Protein AF-A0A2M7D9Z8-F1 (afdb_monomer_lite)

InterPro domains:
  IPR019079 Capsule synthesis protein, CapA [PF09587] (49-141)
  IPR029052 Metallo-dependent phosphatase-like [SSF56300] (48-141)
  IPR052169 Cell Wall Biosynthesis Accessory Protein [PTHR33393] (7-141)

Radius of gyration: 28.58 Å; chains: 1; bounding box: 60×82×50 Å

Secondary structure (DSSP, 8-state):
-HHHHHHHHHHHHHHHHHHHH------------------------PPPPEEEEEEE--STHHHHHHHHTSTT-TTGGGTTTHHHHTTSSEEEEEESSEE-S-----S-TT--EE-TTHHHHHHHHT--EEE--STTTTTT-

Organism: NCBI:txid1974699

Sequence (141 aa):
MKWALISIILGIILFFGISFFIEPAGIEIIPFQQKETSTLLVGEEQPIKIILVGDIMLDRGVEYMVEKEGKGDFRFPFIKIADYLKGADIVFGNLEGVISDKGIKVGSIYSFRANPKAIEGLIFAGFNVLSLANNHAFDYG

pLDDT: mean 87.89, std 14.52, range [55.91, 98.81]

Foldseek 3Di:
DVVVVVVVVVVVCVVVVVVVPPDPPPPPPPPPPPPPDPPPPPPPPDDAFEAEDEEDACDDPNCVCCVPVVVVQLLVVQPVPLVVQQVGPAYEYEYQAAADPAAAFPDDVPAGYHHVNNVVNCVSSPHDYYHCPHPNSVRRD

Structure (mmCIF, N/CA/C/O backbone):
data_AF-A0A2M7D9Z8-F1
#
_entry.id   AF-A0A2M7D9Z8-F1
#
loop_
_atom_site.group_PDB
_atom_site.id
_atom_site.type_symbol
_atom_site.label_atom_id
_atom_site.label_alt_id
_atom_site.label_comp_id
_atom_site.label_asym_id
_atom_site.label_entity_id
_atom_site.label_seq_id
_atom_site.pdbx_PDB_ins_code
_atom_site.Cartn_x
_atom_site.Cartn_y
_atom_site.Cartn_z
_atom_site.occupancy
_atom_site.B_iso_or_equiv
_atom_site.auth_seq_id
_atom_site.auth_comp_id
_atom_site.auth_asym_id
_atom_site.auth_atom_id
_atom_site.pdbx_PDB_model_num
ATOM 1 N N . MET A 1 1 ? 26.054 63.575 5.729 1.00 61.72 1 MET A N 1
ATOM 2 C CA . MET A 1 1 ? 25.981 62.823 7.007 1.00 61.72 1 MET A CA 1
ATOM 3 C C . MET A 1 1 ? 24.787 63.189 7.890 1.00 61.72 1 MET A C 1
ATOM 5 O O . MET A 1 1 ? 24.106 62.272 8.317 1.00 61.72 1 MET A O 1
ATOM 9 N N . LYS A 1 2 ? 24.477 64.473 8.146 1.00 66.06 2 LYS A N 1
ATOM 10 C CA . LYS A 1 2 ? 23.388 64.866 9.074 1.00 66.06 2 LYS A CA 1
ATOM 11 C C . LYS A 1 2 ? 21.982 64.388 8.660 1.00 66.06 2 LYS A C 1
ATOM 13 O O . LYS A 1 2 ? 21.228 63.938 9.508 1.00 66.06 2 LYS A O 1
ATOM 18 N N . TRP A 1 3 ? 21.664 64.399 7.365 1.00 73.75 3 TRP A N 1
ATOM 19 C CA . TRP A 1 3 ? 20.356 63.961 6.855 1.00 73.75 3 TRP A CA 1
ATOM 20 C C . TRP A 1 3 ? 20.118 62.450 6.973 1.00 73.75 3 TRP A C 1
ATOM 22 O O . TRP A 1 3 ? 19.024 62.039 7.325 1.00 73.75 3 TRP A O 1
ATOM 32 N N . ALA A 1 4 ? 21.156 61.629 6.782 1.00 79.62 4 ALA A N 1
ATOM 33 C CA . ALA A 1 4 ? 21.052 60.174 6.915 1.00 79.62 4 ALA A CA 1
ATOM 34 C C . ALA A 1 4 ? 20.739 59.746 8.359 1.00 79.62 4 ALA A C 1
ATOM 36 O O . ALA A 1 4 ? 19.930 58.851 8.578 1.00 79.62 4 ALA A O 1
ATOM 37 N N . LEU A 1 5 ? 21.329 60.430 9.346 1.00 80.62 5 LEU A N 1
ATOM 38 C CA . LEU A 1 5 ? 21.062 60.163 10.759 1.00 80.62 5 LEU A CA 1
ATOM 39 C C . LEU A 1 5 ? 19.617 60.527 11.141 1.00 80.62 5 LEU A C 1
ATOM 41 O O . LEU A 1 5 ? 18.964 59.776 11.857 1.00 80.62 5 LEU A O 1
ATOM 45 N N . ILE A 1 6 ? 19.096 61.638 10.608 1.00 84.00 6 ILE A N 1
ATOM 46 C CA . ILE A 1 6 ? 17.705 62.064 10.826 1.00 84.00 6 ILE A CA 1
ATOM 47 C C . ILE A 1 6 ? 16.724 61.058 10.207 1.00 84.00 6 ILE A C 1
ATOM 49 O O . ILE A 1 6 ? 15.749 60.687 10.856 1.00 84.00 6 ILE A O 1
ATOM 53 N N . SER A 1 7 ? 16.996 60.564 8.995 1.00 79.75 7 SER A N 1
ATOM 54 C CA . SER A 1 7 ? 16.147 59.564 8.334 1.00 79.75 7 SER A CA 1
ATOM 55 C C . SER A 1 7 ? 16.110 58.227 9.080 1.00 79.75 7 SER A C 1
ATOM 57 O O . SER A 1 7 ? 15.048 57.619 9.179 1.00 79.75 7 SER A O 1
ATOM 59 N N . ILE A 1 8 ? 17.238 57.788 9.649 1.00 84.75 8 ILE A N 1
ATOM 60 C CA . ILE A 1 8 ? 17.303 56.557 10.453 1.00 84.75 8 ILE A CA 1
ATOM 61 C C . ILE A 1 8 ? 16.504 56.717 11.750 1.00 84.75 8 ILE A C 1
ATOM 63 O O . ILE A 1 8 ? 15.715 55.840 12.094 1.00 84.75 8 ILE A O 1
ATOM 67 N N . ILE A 1 9 ? 16.655 57.848 12.443 1.00 85.50 9 ILE A N 1
ATOM 68 C CA . ILE A 1 9 ? 15.915 58.119 13.684 1.00 85.50 9 ILE A CA 1
ATOM 69 C C . ILE A 1 9 ? 14.406 58.196 13.408 1.00 85.50 9 ILE A C 1
ATOM 71 O O . ILE A 1 9 ? 13.627 57.586 14.138 1.00 85.50 9 ILE A O 1
ATOM 75 N N . LEU A 1 10 ? 13.987 58.863 12.327 1.00 85.38 10 LEU A N 1
ATOM 76 C CA . LEU A 1 10 ? 12.581 58.899 11.906 1.00 85.38 10 LEU A CA 1
ATOM 77 C C . LEU A 1 10 ? 12.038 57.505 11.576 1.00 85.38 10 LEU A C 1
ATOM 79 O O . LEU A 1 10 ? 10.927 57.185 11.987 1.00 85.38 10 LEU A O 1
ATOM 83 N N . GLY A 1 11 ? 12.819 56.663 10.894 1.00 82.56 11 GLY A N 1
ATOM 84 C CA . GLY A 1 11 ? 12.430 55.286 10.579 1.00 82.56 11 GLY A CA 1
ATOM 85 C C . GLY A 1 11 ? 12.257 54.412 11.824 1.00 82.56 11 GLY A C 1
ATOM 86 O O . GLY A 1 11 ? 11.286 53.666 11.916 1.00 82.56 11 GLY A O 1
ATOM 87 N N . ILE A 1 12 ? 13.149 54.548 12.811 1.00 83.44 12 ILE A N 1
ATOM 88 C CA . ILE A 1 12 ? 13.060 53.828 14.091 1.00 83.44 12 ILE A CA 1
ATOM 89 C C . ILE A 1 12 ? 11.824 54.284 14.875 1.00 83.44 12 ILE A C 1
ATOM 91 O O . ILE A 1 12 ? 11.072 53.446 15.368 1.00 83.44 12 ILE A O 1
ATOM 95 N N . ILE A 1 13 ? 11.568 55.595 14.947 1.00 84.00 13 ILE A N 1
ATOM 96 C CA . ILE A 1 13 ? 10.376 56.135 15.619 1.00 84.00 13 ILE A CA 1
ATOM 97 C C . ILE A 1 13 ? 9.096 55.651 14.928 1.00 84.00 13 ILE A C 1
ATOM 99 O O . ILE A 1 13 ? 8.153 55.270 15.616 1.00 84.00 13 ILE A O 1
ATOM 103 N N . LEU A 1 14 ? 9.065 55.602 13.591 1.00 80.44 14 LEU A N 1
ATOM 104 C CA . LEU A 1 14 ? 7.916 55.063 12.859 1.00 80.44 14 LEU A CA 1
ATOM 105 C C . LEU A 1 14 ? 7.712 53.569 13.150 1.00 80.44 14 LEU A C 1
ATOM 107 O O . LEU A 1 14 ? 6.591 53.145 13.408 1.00 80.44 14 LEU A O 1
ATOM 111 N N . PHE A 1 15 ? 8.788 52.779 13.145 1.00 76.44 15 PHE A N 1
ATOM 112 C CA . PHE A 1 15 ? 8.729 51.332 13.365 1.00 76.44 15 PHE A CA 1
ATOM 113 C C . PHE A 1 15 ? 8.242 50.973 14.778 1.00 76.44 15 PHE A C 1
ATOM 115 O O . PHE A 1 15 ? 7.332 50.155 14.935 1.00 76.44 15 PHE A O 1
ATOM 122 N N . PHE A 1 16 ? 8.791 51.621 15.811 1.00 74.06 16 PHE A N 1
ATOM 123 C CA . PHE A 1 16 ? 8.356 51.401 17.194 1.00 74.06 16 PHE A CA 1
ATOM 124 C C . PHE A 1 16 ? 7.004 52.053 17.500 1.00 74.06 16 PHE A C 1
ATOM 126 O O . PHE A 1 16 ? 6.226 51.488 18.262 1.00 74.06 16 PHE A O 1
ATOM 133 N N . GLY A 1 17 ? 6.691 53.189 16.869 1.00 74.56 17 GLY A N 1
ATOM 134 C CA . GLY A 1 17 ? 5.383 53.830 16.970 1.00 74.56 17 GLY A CA 1
ATOM 135 C C . GLY A 1 17 ? 4.270 52.931 16.436 1.00 74.56 17 GLY A C 1
ATOM 136 O O . GLY A 1 17 ? 3.297 52.694 17.139 1.00 74.56 17 GLY A O 1
ATOM 137 N N . ILE A 1 18 ? 4.438 52.350 15.243 1.00 65.31 18 ILE A N 1
ATOM 138 C CA . ILE A 1 18 ? 3.448 51.437 14.644 1.00 65.31 18 ILE A CA 1
ATOM 139 C C . ILE A 1 18 ? 3.296 50.158 15.480 1.00 65.31 18 ILE A C 1
ATOM 141 O O . ILE A 1 18 ? 2.179 49.695 15.692 1.00 65.31 18 ILE A O 1
ATOM 145 N N . SER A 1 19 ? 4.396 49.630 16.024 1.00 62.84 19 SER A N 1
ATOM 146 C CA . SER A 1 19 ? 4.376 48.420 16.860 1.00 62.84 19 SER A CA 1
ATOM 147 C C . SER A 1 19 ? 3.626 48.599 18.188 1.00 62.84 19 SER A C 1
ATOM 149 O O . SER A 1 19 ? 3.223 47.607 18.784 1.00 62.84 19 SER A O 1
ATOM 151 N N . PHE A 1 20 ? 3.417 49.839 18.651 1.00 64.38 20 PHE A N 1
ATOM 152 C CA . PHE A 1 20 ? 2.683 50.134 19.888 1.00 64.38 20 PHE A CA 1
ATOM 153 C C . PHE A 1 20 ? 1.162 50.271 19.678 1.00 64.38 20 PHE A C 1
ATOM 155 O O . PHE A 1 20 ? 0.408 50.172 20.639 1.00 64.38 20 PHE A O 1
ATOM 162 N N . PHE A 1 21 ? 0.704 50.480 18.435 1.00 62.56 21 PHE A N 1
ATOM 163 C CA . PHE A 1 21 ? -0.723 50.610 18.089 1.00 62.56 21 PHE A CA 1
ATOM 164 C C . PHE A 1 21 ? -1.335 49.338 17.488 1.00 62.56 21 PHE A C 1
ATOM 166 O O . PHE A 1 21 ? -2.541 49.296 17.246 1.00 62.56 21 PHE A O 1
ATOM 173 N N . ILE A 1 22 ? -0.533 48.297 17.254 1.00 64.31 22 ILE A N 1
ATOM 174 C CA . ILE A 1 22 ? -1.052 46.966 16.938 1.00 64.31 22 ILE A CA 1
ATOM 175 C C . ILE A 1 22 ? -1.358 46.289 18.273 1.00 64.31 22 ILE A C 1
ATOM 177 O O . ILE A 1 22 ? -0.513 45.606 18.850 1.00 64.31 22 IL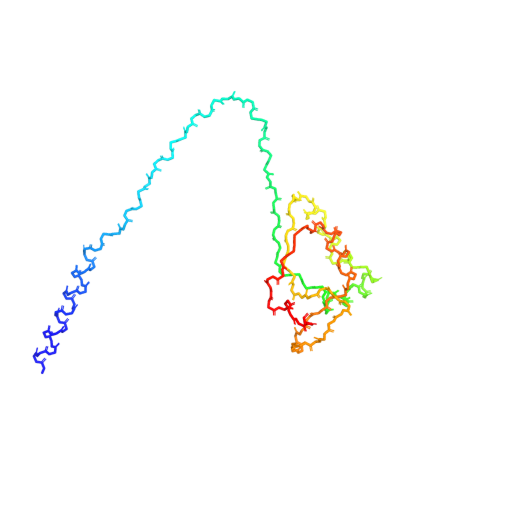E A O 1
ATOM 181 N N . GLU A 1 23 ? -2.568 46.499 18.785 1.00 65.38 23 GLU A N 1
ATOM 182 C CA . GLU A 1 23 ? -3.099 45.594 19.798 1.00 65.38 23 GLU A CA 1
ATOM 183 C C . GLU A 1 23 ? -3.161 44.187 19.178 1.00 65.38 23 GLU A C 1
ATOM 185 O O . GLU A 1 23 ? -3.675 44.037 18.061 1.00 65.38 23 GLU A O 1
ATOM 190 N N . PRO A 1 24 ? -2.620 43.142 19.832 1.00 66.12 24 PRO A N 1
ATOM 191 C CA . PRO A 1 24 ? -2.876 41.785 19.379 1.00 66.12 24 PRO A CA 1
ATOM 192 C C . PRO A 1 24 ? -4.391 41.604 19.407 1.00 66.12 24 PRO A C 1
ATOM 194 O O . PRO A 1 24 ? -5.008 41.877 20.435 1.00 66.12 24 PRO A O 1
ATOM 197 N N . ALA A 1 25 ? -4.991 41.195 18.286 1.00 65.44 25 ALA A N 1
ATOM 198 C CA . ALA A 1 25 ? -6.414 40.895 18.238 1.00 65.44 25 ALA A CA 1
ATOM 199 C C . ALA A 1 25 ? -6.720 39.931 19.390 1.00 65.44 25 ALA A C 1
ATOM 201 O O . ALA A 1 25 ? -6.262 38.785 19.387 1.00 65.44 25 ALA A O 1
ATOM 202 N N . GLY A 1 26 ? -7.393 40.440 20.423 1.00 60.09 26 GLY A N 1
ATOM 203 C CA . GLY A 1 26 ? -7.746 39.652 21.586 1.00 60.09 26 GLY A CA 1
ATOM 204 C C . GLY A 1 26 ? -8.563 38.472 21.096 1.00 60.09 26 GLY A C 1
ATOM 205 O O . GLY A 1 26 ? -9.570 38.655 20.415 1.00 60.09 26 GLY A O 1
ATOM 206 N N . ILE A 1 27 ? -8.110 37.257 21.388 1.00 61.16 27 ILE A N 1
ATOM 207 C CA . ILE A 1 27 ? -8.949 36.081 21.202 1.00 61.16 27 ILE A CA 1
ATOM 208 C C . ILE A 1 27 ? -10.074 36.242 22.216 1.00 61.16 27 ILE A C 1
ATOM 210 O O . ILE A 1 27 ? -9.880 36.040 23.415 1.00 61.16 27 ILE A O 1
ATOM 214 N N . GLU A 1 28 ? -11.236 36.670 21.739 1.00 62.97 28 GLU A N 1
ATOM 215 C CA . GLU A 1 28 ? -12.446 36.686 22.538 1.00 62.97 28 GLU A CA 1
ATOM 216 C C . GLU A 1 28 ? -12.817 35.219 22.783 1.00 62.97 28 GLU A C 1
ATOM 218 O O . GLU A 1 28 ? -13.333 34.522 21.907 1.00 62.97 28 GLU A O 1
ATOM 223 N N . ILE A 1 29 ? -12.450 34.698 23.957 1.00 57.88 29 ILE A N 1
ATOM 224 C CA . ILE A 1 29 ? -12.881 33.373 24.394 1.00 57.88 29 ILE A CA 1
ATOM 225 C C . ILE A 1 29 ? -14.379 33.506 24.669 1.00 57.88 29 ILE A C 1
ATOM 227 O O . ILE A 1 29 ? -14.781 33.878 25.769 1.00 57.88 29 ILE A O 1
ATOM 231 N N . ILE A 1 30 ? -15.210 33.246 23.660 1.00 65.19 30 ILE A N 1
ATOM 232 C CA . ILE A 1 30 ? -16.650 33.102 23.861 1.00 65.19 30 ILE A CA 1
ATOM 233 C C . ILE A 1 30 ? -16.817 31.887 24.782 1.00 65.19 30 ILE A C 1
ATOM 235 O O . ILE A 1 30 ? -16.446 30.779 24.379 1.00 65.19 30 ILE A O 1
ATOM 239 N N . PRO A 1 31 ? -17.318 32.048 26.021 1.00 57.16 31 PRO A N 1
ATOM 240 C CA . PRO A 1 31 ? -17.560 30.903 26.877 1.00 57.16 31 PRO A CA 1
ATOM 241 C C . PRO A 1 31 ? -18.575 30.006 26.171 1.00 57.16 31 PRO A C 1
ATOM 243 O O . PRO A 1 31 ? -19.672 30.445 25.823 1.00 57.16 31 PRO A O 1
ATOM 246 N N . PHE A 1 32 ? -18.186 28.755 25.916 1.00 63.06 32 PHE A N 1
ATOM 247 C CA . PHE A 1 32 ? -19.078 27.748 25.360 1.00 63.06 32 PHE A CA 1
ATOM 248 C C . PHE A 1 32 ? -20.242 27.569 26.332 1.00 63.06 32 PHE A C 1
ATOM 250 O O . PHE A 1 32 ? -20.117 26.937 27.381 1.00 63.06 32 PHE A O 1
ATOM 257 N N . GLN A 1 33 ? -21.374 28.185 26.009 1.00 56.72 33 GLN A N 1
ATOM 258 C CA . GLN A 1 33 ? -22.588 28.033 26.781 1.00 56.72 33 GLN A CA 1
ATOM 259 C C . GLN A 1 33 ? -23.159 26.666 26.413 1.00 56.72 33 GLN A C 1
ATOM 261 O O . GLN A 1 33 ? -23.854 26.515 25.407 1.00 56.72 33 GLN A O 1
ATOM 266 N N . GLN A 1 34 ? -22.794 25.652 27.199 1.00 56.34 34 GLN A N 1
ATOM 267 C CA . GLN A 1 34 ? -23.336 24.310 27.064 1.00 56.34 34 GLN A CA 1
ATOM 268 C C . GLN A 1 34 ? -24.842 24.404 27.293 1.00 56.34 34 GLN A C 1
ATOM 270 O O . GLN A 1 34 ? -25.321 24.531 28.418 1.00 56.34 34 GLN A O 1
ATOM 275 N N . LYS A 1 35 ? -25.596 24.412 26.196 1.00 61.16 35 LYS A N 1
ATOM 276 C CA . LYS A 1 35 ? -27.041 24.253 26.231 1.00 61.16 35 LYS A CA 1
ATOM 277 C C . LYS A 1 35 ? -27.279 22.902 26.896 1.00 61.16 35 LYS A C 1
ATOM 279 O O . LYS A 1 35 ? -26.839 21.890 26.360 1.00 61.16 35 LYS A O 1
ATOM 284 N N . GLU A 1 36 ? -27.888 22.892 28.080 1.00 60.06 36 GLU A N 1
ATOM 285 C CA . GLU A 1 36 ? -28.298 21.649 28.726 1.00 60.06 36 GLU A CA 1
ATOM 286 C C . GLU A 1 36 ? -29.301 20.959 27.803 1.00 60.06 36 GLU A C 1
ATOM 288 O O . GLU A 1 36 ? -30.480 21.310 27.729 1.00 60.06 36 GLU A O 1
ATOM 293 N N . THR A 1 37 ? -28.794 20.022 27.008 1.00 55.91 37 THR A N 1
ATOM 294 C CA . THR A 1 37 ? -29.611 19.150 26.185 1.00 55.91 37 THR A CA 1
ATOM 295 C C . THR A 1 37 ? -30.360 18.251 27.150 1.00 55.91 37 THR A C 1
ATOM 297 O O . THR A 1 37 ? -29.770 17.394 27.805 1.00 55.91 37 THR A O 1
ATOM 300 N N . SER A 1 38 ? -31.664 18.494 27.270 1.00 57.56 38 SER A N 1
ATOM 301 C CA . SER A 1 38 ? -32.596 17.640 27.993 1.00 57.56 38 SER A CA 1
ATOM 302 C C . SER A 1 38 ? -32.327 16.176 27.655 1.00 57.56 38 SER A C 1
ATOM 304 O O . SER A 1 38 ? -32.278 15.818 26.476 1.00 57.56 38 SER A O 1
ATOM 306 N N . THR A 1 39 ? -32.170 15.361 28.693 1.00 56.59 39 THR A N 1
ATOM 307 C CA . THR A 1 39 ? -31.921 13.916 28.692 1.00 56.59 39 THR A CA 1
ATOM 308 C C . THR A 1 39 ? -33.060 13.151 28.009 1.00 56.59 39 THR A C 1
ATOM 310 O O . THR A 1 39 ? -33.885 12.497 28.639 1.00 56.59 39 THR A O 1
ATOM 313 N N . LEU A 1 40 ? -33.126 13.234 26.685 1.00 59.66 40 LEU A N 1
ATOM 314 C CA . LEU A 1 40 ? -33.871 12.306 25.848 1.00 59.66 40 LEU A CA 1
ATOM 315 C C . LEU A 1 40 ? -32.891 11.215 25.458 1.00 59.66 40 LEU A C 1
ATOM 317 O O . LEU A 1 40 ? -32.050 11.479 24.614 1.00 59.66 40 LEU A O 1
ATOM 321 N N . LEU A 1 41 ? -32.976 10.060 26.129 1.00 61.56 41 LEU A N 1
ATOM 322 C CA . LEU A 1 41 ? -32.327 8.774 25.823 1.00 61.56 41 LEU A CA 1
ATOM 323 C C . LEU A 1 41 ? -31.398 8.807 24.595 1.00 61.56 41 LEU A C 1
ATOM 325 O O . LEU A 1 41 ? -31.726 8.271 23.536 1.00 61.56 41 LEU A O 1
ATOM 329 N N . VAL A 1 42 ? -30.243 9.457 24.736 1.00 61.00 42 VAL A N 1
ATOM 330 C CA . VAL A 1 42 ? -29.185 9.404 23.735 1.00 61.00 42 VAL A CA 1
ATOM 331 C C . VAL A 1 42 ? -28.581 8.027 23.950 1.00 61.00 42 VAL A C 1
ATOM 333 O O . VAL A 1 42 ? -27.943 7.791 24.975 1.00 61.00 42 VAL A O 1
ATOM 336 N N . GLY A 1 43 ? -28.897 7.075 23.065 1.00 65.31 43 GLY A N 1
ATOM 337 C CA . GLY A 1 43 ? -28.180 5.800 23.041 1.00 65.31 43 GLY A CA 1
ATOM 338 C C . GLY A 1 43 ? -26.685 6.102 23.028 1.00 65.31 43 GLY A C 1
ATOM 339 O O . GLY A 1 43 ? -26.302 7.087 22.403 1.00 65.31 43 GLY A O 1
ATOM 340 N N . GLU A 1 44 ? -25.877 5.334 23.766 1.00 74.38 44 GLU A N 1
ATOM 341 C CA . GLU A 1 44 ? -24.445 5.622 23.904 1.00 74.38 44 GLU A CA 1
ATOM 342 C C . GLU A 1 44 ? -23.842 5.989 22.545 1.00 74.38 44 GLU A C 1
ATOM 344 O O . GLU A 1 44 ? -23.870 5.169 21.623 1.00 74.38 44 GLU A O 1
ATOM 349 N N . GLU A 1 45 ? -23.348 7.226 22.411 1.00 79.25 45 GLU A N 1
ATOM 350 C CA . GLU A 1 45 ? -22.663 7.658 21.199 1.00 79.25 45 GLU A CA 1
ATOM 351 C C . GLU A 1 45 ? -21.429 6.770 21.031 1.00 79.25 45 GLU A C 1
ATOM 353 O O . GLU A 1 45 ? -20.434 6.910 21.743 1.00 79.25 45 GLU A O 1
ATOM 358 N N . GLN A 1 46 ? -21.518 5.801 20.119 1.00 85.19 46 GLN A N 1
ATOM 359 C CA . GLN A 1 46 ? -20.397 4.928 19.809 1.00 85.19 46 GLN A CA 1
ATOM 360 C C . GLN A 1 46 ? -19.370 5.749 19.021 1.00 85.19 46 GLN A C 1
ATOM 362 O O . GLN A 1 46 ? -19.713 6.295 17.967 1.00 85.19 46 GLN A O 1
ATOM 367 N N . PRO A 1 47 ? -18.121 5.873 19.504 1.00 91.31 47 PRO A N 1
ATOM 368 C CA . PRO A 1 47 ? -17.107 6.637 18.798 1.00 91.31 47 PRO A CA 1
ATOM 369 C C . PRO A 1 47 ? -16.775 5.958 17.466 1.00 91.31 47 PRO A C 1
ATOM 371 O O . PRO A 1 47 ? -16.525 4.753 17.429 1.00 91.31 47 PRO A O 1
ATOM 374 N N . ILE A 1 48 ? -16.713 6.742 16.388 1.00 96.12 48 ILE A N 1
ATOM 375 C CA . ILE A 1 48 ? -16.241 6.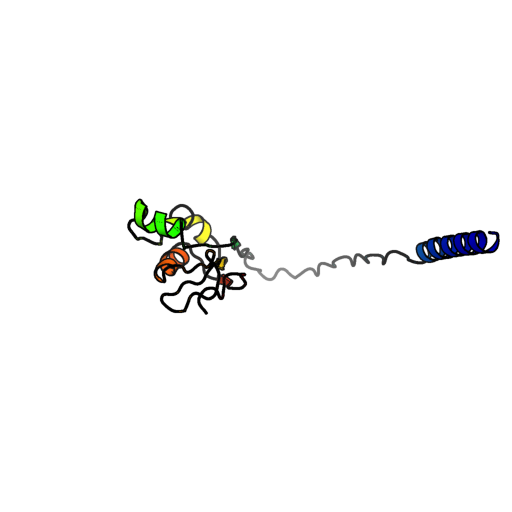262 15.085 1.00 96.12 48 ILE A CA 1
ATOM 376 C C . ILE A 1 48 ? -14.719 6.134 15.122 1.00 96.12 48 ILE A C 1
ATOM 378 O O . ILE A 1 48 ? -14.009 7.084 15.469 1.00 96.12 48 ILE A O 1
ATOM 382 N N . LYS A 1 49 ? -14.205 4.965 14.742 1.00 97.81 49 LYS A N 1
ATOM 383 C CA . LYS A 1 49 ? -12.771 4.682 14.669 1.00 97.81 49 LYS A CA 1
ATOM 384 C C . LYS A 1 49 ? -12.283 4.828 13.239 1.00 97.81 49 LYS A C 1
ATOM 386 O O . LYS A 1 49 ? -12.747 4.142 12.332 1.00 97.81 49 LYS A O 1
ATOM 391 N N . ILE A 1 50 ? -11.293 5.693 13.062 1.00 98.38 50 ILE A N 1
ATOM 392 C CA . ILE A 1 50 ? -10.646 5.934 11.776 1.00 98.38 50 ILE A CA 1
ATOM 393 C C . ILE A 1 50 ? -9.168 5.592 11.914 1.00 98.38 50 ILE A C 1
ATOM 395 O O . ILE A 1 50 ? -8.491 6.099 12.811 1.00 98.38 50 ILE A O 1
ATOM 399 N N . ILE A 1 51 ? -8.666 4.756 11.009 1.00 98.69 51 ILE A N 1
ATOM 400 C CA . ILE A 1 51 ? -7.237 4.515 10.822 1.00 98.69 51 ILE A CA 1
ATOM 401 C C . ILE A 1 51 ? -6.815 5.178 9.515 1.00 98.69 51 ILE A C 1
ATOM 403 O O . ILE A 1 51 ? -7.374 4.908 8.453 1.00 98.69 51 ILE A O 1
ATOM 407 N N . LEU A 1 52 ? -5.804 6.037 9.610 1.00 98.44 52 LEU A N 1
ATOM 408 C CA . LEU A 1 52 ? -5.150 6.675 8.475 1.00 98.44 52 LEU A CA 1
ATOM 409 C C . LEU A 1 52 ? -3.744 6.092 8.358 1.00 98.44 52 LEU A C 1
ATOM 411 O O . LEU A 1 52 ? -2.952 6.204 9.297 1.00 98.44 52 LEU A O 1
ATOM 415 N N . VAL A 1 53 ? -3.430 5.478 7.223 1.00 98.12 53 VAL A N 1
ATOM 416 C CA . VAL A 1 53 ? -2.060 5.065 6.902 1.00 98.12 53 VAL A CA 1
ATOM 417 C C . VAL A 1 53 ? -1.476 5.984 5.835 1.00 98.12 53 VAL A C 1
ATOM 419 O O . VAL A 1 53 ? -2.207 6.645 5.096 1.00 98.12 53 VAL A O 1
ATOM 422 N N . GLY A 1 54 ? -0.148 6.030 5.778 1.00 97.44 54 GLY A N 1
ATOM 423 C CA . GLY A 1 54 ? 0.575 6.781 4.758 1.00 97.44 54 GLY A CA 1
ATOM 424 C C . GLY A 1 54 ? 0.595 6.072 3.405 1.00 97.44 54 GLY A C 1
ATOM 425 O O . GLY A 1 54 ? -0.344 5.372 3.021 1.00 97.44 54 GLY A O 1
ATOM 426 N N . ASP A 1 55 ? 1.700 6.260 2.699 1.00 98.06 55 ASP A N 1
ATOM 427 C CA . ASP A 1 55 ? 1.897 5.756 1.348 1.00 98.06 55 ASP A CA 1
ATOM 428 C C . ASP A 1 55 ? 1.999 4.227 1.310 1.00 98.06 55 ASP A C 1
ATOM 430 O O . ASP A 1 55 ? 2.766 3.595 2.044 1.00 98.06 55 ASP A O 1
A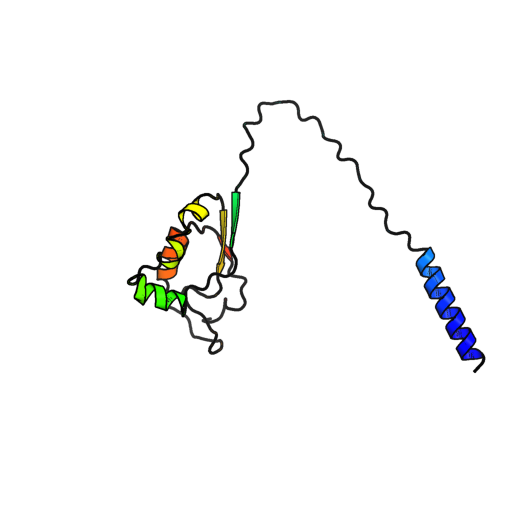TOM 434 N N . ILE A 1 56 ? 1.214 3.627 0.421 1.00 98.44 56 ILE A N 1
ATOM 435 C CA . ILE A 1 56 ? 1.178 2.195 0.170 1.00 98.44 56 ILE A CA 1
ATOM 436 C C . ILE A 1 56 ? 1.821 1.940 -1.192 1.00 98.44 56 ILE A C 1
ATOM 438 O O . ILE A 1 56 ? 1.204 2.138 -2.240 1.00 98.44 56 ILE A O 1
ATOM 442 N N . MET A 1 57 ? 3.058 1.448 -1.166 1.00 97.50 57 MET A N 1
ATOM 443 C CA . MET A 1 57 ? 3.765 0.953 -2.346 1.00 97.50 57 MET A CA 1
ATOM 444 C C . MET A 1 57 ? 3.662 -0.574 -2.416 1.00 97.50 57 MET A C 1
ATOM 446 O O . MET A 1 57 ? 4.259 -1.271 -1.601 1.00 97.50 57 MET A O 1
ATOM 450 N N . LEU A 1 58 ? 2.930 -1.099 -3.404 1.00 98.12 58 LEU A N 1
ATOM 451 C CA . LEU A 1 58 ? 2.752 -2.548 -3.637 1.00 98.12 58 LEU A CA 1
ATOM 452 C C . LEU A 1 58 ? 3.541 -3.069 -4.851 1.00 98.12 58 LEU A C 1
ATOM 454 O O . LEU A 1 58 ? 3.247 -4.136 -5.377 1.00 98.12 58 LEU A O 1
ATOM 458 N N . ASP A 1 59 ? 4.536 -2.300 -5.284 1.00 97.12 59 ASP A N 1
ATOM 459 C CA . ASP A 1 59 ? 5.460 -2.605 -6.379 1.00 97.12 59 ASP A CA 1
ATOM 460 C C . ASP A 1 59 ? 6.864 -2.924 -5.802 1.00 97.12 59 ASP A C 1
ATOM 462 O O . ASP A 1 59 ? 7.103 -2.879 -4.586 1.00 97.12 59 ASP A O 1
ATOM 466 N N . ARG A 1 60 ? 7.830 -3.237 -6.666 1.00 96.31 60 ARG A N 1
ATOM 467 C CA . ARG A 1 60 ? 9.259 -3.400 -6.364 1.00 96.31 60 ARG A CA 1
ATOM 468 C C . ARG A 1 60 ? 9.534 -4.443 -5.290 1.00 96.31 60 ARG A C 1
ATOM 470 O O . ARG A 1 60 ? 9.258 -5.620 -5.474 1.00 96.31 60 ARG A O 1
ATOM 477 N N . GLY A 1 61 ? 10.150 -4.023 -4.183 1.00 97.75 61 GLY A N 1
ATOM 478 C CA . GLY A 1 61 ? 10.540 -4.902 -3.093 1.00 97.75 61 GLY A CA 1
ATOM 479 C C . GLY A 1 61 ? 9.335 -5.586 -2.462 1.00 97.75 61 GLY A C 1
ATOM 480 O O . GLY A 1 61 ? 9.450 -6.740 -2.066 1.00 97.75 61 GLY A O 1
ATOM 481 N N . VAL A 1 62 ? 8.176 -4.921 -2.417 1.00 98.19 62 VAL A N 1
ATOM 482 C CA . VAL A 1 62 ? 6.962 -5.530 -1.866 1.00 98.19 62 VAL A CA 1
ATOM 483 C C . VAL A 1 62 ? 6.460 -6.633 -2.789 1.00 98.19 62 VAL A C 1
ATOM 485 O O . VAL A 1 62 ? 6.267 -7.752 -2.320 1.00 98.19 62 VAL A O 1
ATOM 488 N N . GLU A 1 63 ? 6.345 -6.371 -4.093 1.00 98.06 63 GLU A N 1
ATOM 489 C CA . GLU A 1 63 ? 5.958 -7.398 -5.070 1.00 98.06 63 GLU A CA 1
ATOM 490 C C . GLU A 1 63 ? 6.973 -8.553 -5.110 1.00 98.06 63 GLU A C 1
ATOM 492 O O . GLU A 1 63 ? 6.592 -9.721 -5.073 1.00 98.06 63 GLU A O 1
ATOM 497 N N . TYR A 1 64 ? 8.274 -8.254 -5.055 1.00 98.44 64 TYR A N 1
ATOM 498 C CA . TYR A 1 64 ? 9.320 -9.275 -4.958 1.00 98.44 64 TYR A CA 1
ATOM 499 C C . TYR A 1 64 ? 9.126 -10.195 -3.743 1.00 98.44 64 TYR A C 1
ATOM 501 O O . TYR A 1 64 ? 9.277 -11.412 -3.859 1.00 98.44 64 TYR A O 1
ATOM 509 N N . MET A 1 65 ? 8.779 -9.640 -2.579 1.00 98.56 65 MET A N 1
ATOM 510 C CA . MET A 1 65 ? 8.535 -10.433 -1.370 1.00 98.56 65 MET A CA 1
ATOM 511 C C . MET A 1 65 ? 7.212 -11.204 -1.430 1.00 98.56 65 MET A C 1
ATOM 513 O O . MET A 1 65 ? 7.146 -12.320 -0.911 1.00 98.56 65 MET A O 1
ATOM 517 N N . VAL A 1 66 ? 6.185 -10.658 -2.089 1.00 98.50 66 VAL A N 1
ATOM 518 C CA . VAL A 1 66 ? 4.938 -11.380 -2.390 1.00 98.50 66 VAL A CA 1
ATOM 519 C C . VAL A 1 66 ? 5.231 -12.618 -3.232 1.00 98.50 66 VAL A C 1
ATOM 521 O O . VAL A 1 66 ? 4.762 -13.701 -2.898 1.00 98.50 66 VAL A O 1
ATOM 524 N N . GLU A 1 67 ? 6.047 -12.501 -4.275 1.00 98.25 67 GLU A N 1
ATOM 525 C CA . GLU A 1 67 ? 6.392 -13.647 -5.121 1.00 98.25 67 GLU A CA 1
ATOM 526 C C . GLU A 1 67 ? 7.287 -14.651 -4.385 1.00 98.25 67 GLU A C 1
ATOM 528 O O . GLU A 1 67 ? 7.006 -15.852 -4.358 1.00 98.25 67 GLU A O 1
ATOM 533 N N . LYS A 1 68 ? 8.346 -14.163 -3.732 1.00 98.38 68 LYS A N 1
ATOM 534 C CA . LYS A 1 68 ? 9.357 -15.017 -3.102 1.00 98.38 68 LYS A CA 1
ATOM 535 C C . LYS A 1 68 ? 8.852 -15.736 -1.852 1.00 98.38 68 LYS A C 1
ATOM 537 O O . LYS A 1 68 ? 9.053 -16.940 -1.717 1.00 98.38 68 LYS A O 1
ATOM 542 N N . GLU A 1 69 ? 8.246 -14.998 -0.929 1.00 98.19 69 GLU A N 1
ATOM 543 C CA . GLU A 1 69 ? 7.853 -15.511 0.390 1.00 98.19 69 GLU A CA 1
ATOM 544 C C . GLU A 1 69 ? 6.336 -15.722 0.475 1.00 98.19 69 GLU A C 1
ATOM 546 O O . GLU A 1 69 ? 5.869 -16.709 1.047 1.00 98.19 69 GLU A O 1
ATOM 551 N N . GLY A 1 70 ? 5.563 -14.819 -0.136 1.00 97.44 70 GLY A N 1
ATOM 552 C CA . GLY A 1 70 ? 4.102 -14.894 -0.203 1.00 97.44 70 GLY A CA 1
ATOM 553 C C . GLY A 1 70 ? 3.562 -15.889 -1.233 1.00 97.44 70 GLY A C 1
ATOM 554 O O . GLY A 1 70 ? 2.360 -16.137 -1.247 1.00 97.44 70 GLY A O 1
ATOM 555 N N . LYS A 1 71 ? 4.417 -16.486 -2.078 1.00 97.88 71 LYS A N 1
ATOM 556 C CA . LYS A 1 71 ? 4.030 -17.433 -3.144 1.00 97.88 71 LYS A CA 1
ATOM 557 C C . LYS A 1 71 ? 2.980 -16.855 -4.108 1.00 97.88 71 LYS A C 1
ATOM 559 O O . LYS A 1 71 ? 2.062 -17.564 -4.523 1.00 97.88 71 LYS A O 1
ATOM 564 N N . GLY A 1 72 ? 3.097 -15.565 -4.419 1.00 97.75 72 GLY A N 1
ATOM 565 C CA . GLY A 1 72 ? 2.172 -14.833 -5.291 1.00 97.75 72 GLY A CA 1
ATOM 566 C C . GLY A 1 72 ? 0.872 -14.390 -4.606 1.00 97.75 72 GLY A C 1
ATOM 567 O O . GLY A 1 72 ? -0.039 -13.900 -5.273 1.00 97.75 72 GLY A O 1
ATOM 568 N N . ASP A 1 73 ? 0.755 -14.563 -3.285 1.00 98.44 73 ASP A N 1
ATOM 569 C CA . ASP A 1 73 ? -0.394 -14.102 -2.505 1.00 98.44 73 ASP A CA 1
ATOM 570 C C . ASP A 1 73 ? -0.220 -12.638 -2.076 1.00 98.44 73 ASP A C 1
ATOM 572 O O . ASP A 1 73 ? 0.512 -12.325 -1.134 1.00 98.44 73 ASP A O 1
ATOM 576 N N . PHE A 1 74 ? -0.942 -11.725 -2.729 1.00 98.31 74 PHE A N 1
ATOM 577 C CA . PHE A 1 74 ? -0.884 -10.288 -2.437 1.00 98.31 74 PHE A CA 1
ATOM 578 C C . PHE A 1 74 ? -1.444 -9.900 -1.061 1.00 98.31 74 PHE A C 1
ATOM 580 O O . PHE A 1 74 ? -1.296 -8.751 -0.642 1.00 98.31 74 PHE A O 1
ATOM 587 N N . ARG A 1 75 ? -2.021 -10.840 -0.304 1.00 98.56 75 ARG A N 1
ATOM 588 C CA . ARG A 1 75 ? -2.366 -10.634 1.112 1.00 98.56 75 ARG A CA 1
ATOM 589 C C . ARG A 1 75 ? -1.134 -10.649 2.013 1.00 98.56 75 ARG A C 1
ATOM 591 O O . ARG A 1 75 ? -1.187 -10.086 3.107 1.00 98.56 75 ARG A O 1
ATOM 598 N N . PHE A 1 76 ? -0.030 -11.250 1.558 1.00 98.62 76 PHE A N 1
ATOM 599 C CA . PHE A 1 76 ? 1.208 -11.445 2.318 1.00 98.62 76 PHE A CA 1
ATOM 600 C C . PHE A 1 76 ? 1.716 -10.195 3.065 1.00 98.62 76 PHE A C 1
ATOM 602 O O . PHE A 1 76 ? 2.024 -10.327 4.252 1.00 98.62 76 PHE A O 1
ATOM 609 N N . PRO A 1 77 ? 1.747 -8.980 2.475 1.00 98.19 77 PRO A N 1
ATOM 610 C CA . PRO A 1 77 ? 2.233 -7.785 3.170 1.00 98.19 77 PRO A CA 1
ATOM 611 C C . PRO A 1 77 ? 1.384 -7.400 4.390 1.00 98.19 77 PRO A C 1
ATOM 613 O O . PRO A 1 77 ? 1.867 -6.729 5.299 1.00 98.19 77 PRO A O 1
ATOM 616 N N . PHE A 1 78 ? 0.125 -7.841 4.429 1.00 98.62 78 PHE A N 1
ATOM 617 C CA . PHE A 1 78 ? -0.870 -7.395 5.398 1.00 98.62 78 PHE A CA 1
A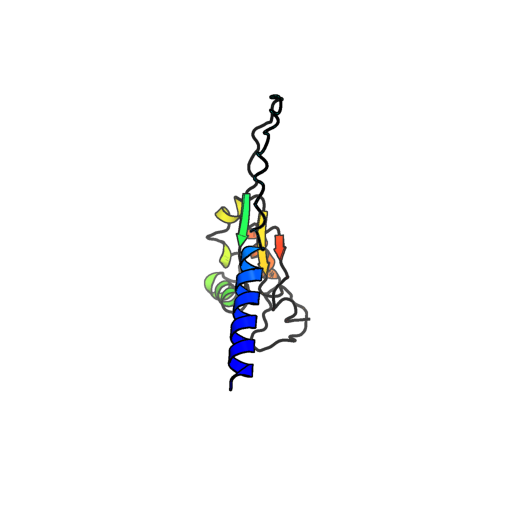TOM 618 C C . PHE A 1 78 ? -1.212 -8.434 6.468 1.00 98.62 78 PHE A C 1
ATOM 620 O O . PHE A 1 78 ? -1.853 -8.086 7.457 1.00 98.62 78 PHE A O 1
ATOM 627 N N . ILE A 1 79 ? -0.785 -9.695 6.325 1.00 98.25 79 ILE A N 1
ATOM 628 C CA . ILE A 1 79 ? -1.226 -10.815 7.186 1.00 98.25 79 ILE A CA 1
ATOM 629 C C . ILE A 1 79 ? -1.024 -10.584 8.688 1.00 98.25 79 ILE A C 1
ATOM 631 O O . ILE A 1 79 ? -1.756 -11.148 9.490 1.00 98.25 79 ILE A O 1
ATOM 635 N N . LYS A 1 80 ? -0.049 -9.756 9.081 1.00 98.19 80 LYS A N 1
ATOM 636 C CA . LYS A 1 80 ? 0.244 -9.457 10.493 1.00 98.19 80 LYS A CA 1
ATOM 637 C C . LYS A 1 80 ? -0.515 -8.250 11.050 1.00 98.19 80 LYS A C 1
ATOM 639 O O . LYS A 1 80 ? -0.488 -8.044 12.257 1.00 98.19 80 LYS A O 1
ATOM 644 N N . ILE A 1 81 ? -1.135 -7.441 10.191 1.00 98.00 81 ILE A N 1
ATOM 645 C CA . ILE A 1 81 ? -1.782 -6.173 10.572 1.00 98.00 81 ILE A CA 1
ATOM 646 C C . ILE A 1 81 ? -3.263 -6.111 10.193 1.00 98.00 81 ILE A C 1
ATOM 648 O O . ILE A 1 81 ? -3.973 -5.243 10.690 1.00 98.00 81 ILE A O 1
ATOM 652 N N . ALA A 1 82 ? -3.745 -7.024 9.345 1.00 98.44 82 ALA A N 1
ATOM 653 C CA . ALA A 1 82 ? -5.110 -7.003 8.827 1.00 98.44 82 ALA A CA 1
ATOM 654 C C . ALA A 1 82 ? -6.172 -6.993 9.937 1.00 98.44 82 ALA A C 1
ATOM 656 O O . ALA A 1 82 ? -7.133 -6.240 9.840 1.00 98.44 82 ALA A O 1
ATOM 657 N N . ASP A 1 83 ? -5.993 -7.774 11.005 1.00 98.31 83 ASP A N 1
ATOM 658 C CA . ASP A 1 83 ? -6.965 -7.829 12.107 1.00 98.31 83 ASP A CA 1
ATOM 659 C C . ASP A 1 83 ? -7.037 -6.513 12.891 1.00 98.31 83 ASP A C 1
ATOM 661 O O . ASP A 1 83 ? -8.114 -6.101 13.312 1.00 98.31 83 ASP A O 1
ATOM 665 N N . TYR A 1 84 ? -5.904 -5.819 13.040 1.00 98.44 84 TYR A N 1
ATOM 666 C CA . TYR A 1 84 ? -5.869 -4.496 13.660 1.00 98.44 84 TYR A CA 1
ATOM 667 C C . TYR A 1 84 ? -6.584 -3.458 12.789 1.00 98.44 84 TYR A C 1
ATOM 669 O O . TYR A 1 84 ? -7.423 -2.709 13.286 1.00 98.44 84 TYR A O 1
ATOM 677 N N . LEU A 1 85 ? -6.289 -3.448 11.486 1.00 98.56 85 LEU A N 1
ATOM 678 C CA . LEU A 1 85 ? -6.890 -2.513 10.535 1.00 98.56 85 LEU A CA 1
ATOM 679 C C . LEU A 1 85 ? -8.410 -2.704 10.437 1.00 98.56 85 LEU A C 1
ATOM 681 O O . LEU A 1 85 ? -9.157 -1.736 10.548 1.00 98.56 85 LEU A O 1
ATOM 685 N N . LYS A 1 86 ? -8.880 -3.952 10.341 1.00 98.31 86 LYS A N 1
ATOM 686 C CA . LYS A 1 86 ? -10.314 -4.299 10.304 1.00 98.31 86 LYS A CA 1
ATOM 687 C C . LYS A 1 86 ? -11.103 -3.889 11.549 1.00 98.31 86 LYS A C 1
ATOM 689 O O . LYS A 1 86 ? -12.327 -3.938 11.518 1.00 98.31 86 LYS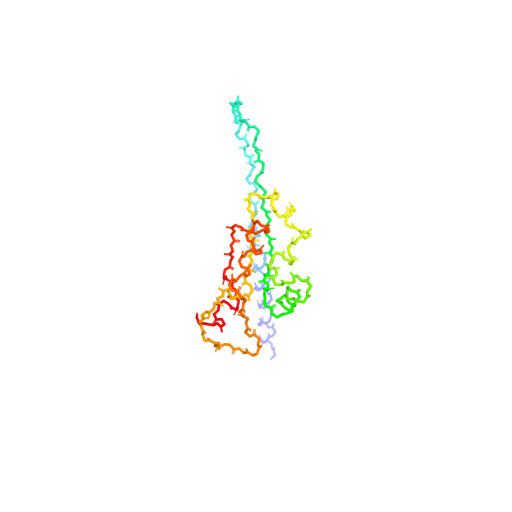 A O 1
ATOM 694 N N . GLY A 1 87 ? -10.434 -3.521 12.642 1.00 97.44 87 GLY A N 1
ATOM 695 C CA . GLY A 1 87 ? -11.083 -3.044 13.863 1.00 97.44 87 GLY A CA 1
ATOM 696 C C . GLY A 1 87 ? -11.604 -1.602 13.792 1.00 97.44 87 GLY A C 1
ATOM 697 O O . GLY A 1 87 ? -12.197 -1.141 14.771 1.00 97.44 87 GLY A O 1
ATOM 698 N N . ALA A 1 88 ? -11.357 -0.884 12.691 1.00 98.25 88 ALA A N 1
ATOM 699 C CA . ALA A 1 88 ? -11.829 0.479 12.458 1.00 98.25 88 ALA A CA 1
ATOM 700 C C . ALA A 1 88 ? -13.000 0.526 11.465 1.00 98.25 88 ALA A C 1
ATOM 702 O O . ALA A 1 88 ? -13.108 -0.312 10.572 1.00 98.25 88 ALA A O 1
ATOM 703 N N . ASP A 1 89 ? -13.849 1.546 11.596 1.00 98.12 89 ASP A N 1
ATOM 704 C CA . ASP A 1 89 ? -14.965 1.793 10.676 1.00 98.12 89 ASP A CA 1
ATOM 705 C C . ASP A 1 89 ? -14.458 2.304 9.318 1.00 98.12 89 ASP A C 1
ATOM 707 O O . ASP A 1 89 ? -15.000 1.978 8.259 1.00 98.12 89 ASP A O 1
ATOM 711 N N . ILE A 1 90 ? -13.383 3.099 9.342 1.00 98.56 90 ILE A N 1
ATOM 712 C CA . ILE A 1 90 ? -12.712 3.622 8.151 1.00 98.56 90 ILE A CA 1
ATOM 713 C C . ILE A 1 90 ? -11.230 3.278 8.224 1.00 98.56 90 ILE A C 1
ATOM 715 O O . ILE A 1 90 ? -10.543 3.640 9.180 1.00 98.56 90 ILE A O 1
ATOM 719 N N . VAL A 1 91 ? -10.735 2.639 7.168 1.00 98.81 91 VAL A N 1
ATOM 720 C CA . VAL A 1 91 ? -9.311 2.396 6.952 1.00 98.81 91 VAL A CA 1
ATOM 721 C C 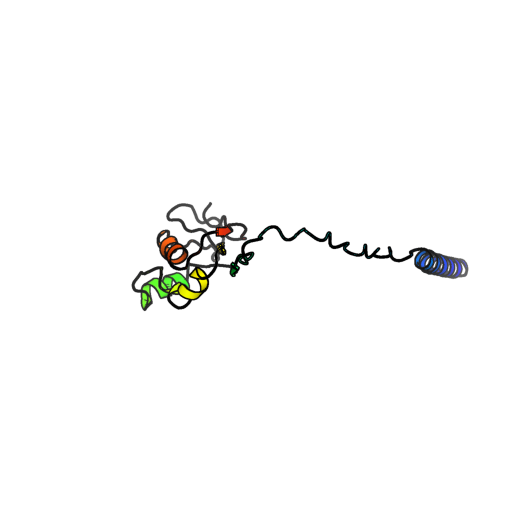. VAL A 1 91 ? -8.933 3.078 5.647 1.00 98.81 91 VAL A C 1
ATOM 723 O O . VAL A 1 91 ? -9.251 2.611 4.548 1.00 98.81 91 VAL A O 1
ATOM 726 N N . PHE A 1 92 ? -8.278 4.221 5.793 1.00 98.75 92 PHE A N 1
ATOM 727 C CA . PHE A 1 92 ? -7.846 5.076 4.701 1.00 98.75 92 PHE A CA 1
ATOM 728 C C . PHE A 1 92 ? -6.359 4.862 4.424 1.00 98.75 92 PHE A C 1
ATOM 730 O O . PHE A 1 92 ? -5.563 4.834 5.364 1.00 98.75 92 PHE A O 1
ATOM 737 N N . GLY A 1 93 ? -5.970 4.786 3.152 1.00 98.50 93 GLY A N 1
ATOM 738 C CA . GLY A 1 93 ? -4.561 4.789 2.746 1.00 98.50 93 GLY A CA 1
ATOM 739 C C . GLY A 1 93 ? -4.284 5.653 1.524 1.00 98.50 93 GLY A C 1
ATOM 740 O O . GLY A 1 93 ? -5.197 5.965 0.762 1.00 98.50 93 GLY A O 1
ATOM 741 N N . ASN A 1 94 ? -3.025 6.041 1.324 1.00 98.62 94 ASN A N 1
ATOM 742 C CA . ASN A 1 94 ? -2.590 6.751 0.120 1.00 98.62 94 ASN A CA 1
ATOM 743 C C . ASN A 1 94 ? -1.895 5.774 -0.830 1.00 98.62 94 ASN A C 1
ATOM 745 O O . ASN A 1 94 ? -0.970 5.082 -0.417 1.00 98.62 94 ASN A O 1
ATOM 749 N N . LEU A 1 95 ? -2.322 5.682 -2.089 1.00 98.00 95 LEU A N 1
ATOM 750 C CA . LEU A 1 95 ? -1.623 4.844 -3.062 1.00 98.00 95 LEU A CA 1
ATOM 751 C C . LEU A 1 95 ? -0.388 5.577 -3.581 1.00 98.00 95 LEU A C 1
ATOM 753 O O . LEU A 1 95 ? -0.498 6.603 -4.247 1.00 98.00 95 LEU A O 1
ATOM 757 N N . GLU A 1 96 ? 0.780 4.994 -3.320 1.00 97.69 96 GLU A N 1
ATOM 758 C CA . GLU A 1 96 ? 2.073 5.498 -3.801 1.00 97.69 96 GLU A CA 1
ATOM 759 C C . GLU A 1 96 ? 2.272 5.249 -5.295 1.00 97.69 96 GLU A C 1
ATOM 761 O O . GLU A 1 96 ? 3.255 5.664 -5.875 1.00 97.69 96 GLU A O 1
ATOM 766 N N . GLY A 1 97 ? 1.389 4.508 -5.951 1.00 95.50 97 GLY A N 1
ATOM 767 C CA . GLY A 1 97 ? 1.520 4.196 -7.362 1.00 95.50 97 GLY A CA 1
ATOM 768 C C . GLY A 1 97 ? 0.251 3.565 -7.890 1.00 95.50 97 GLY A C 1
ATOM 769 O O . GLY A 1 97 ? -0.594 3.077 -7.134 1.00 95.50 97 GLY A O 1
ATOM 770 N N . VAL A 1 98 ? 0.111 3.572 -9.209 1.00 95.44 98 VAL A N 1
ATOM 771 C CA . VAL A 1 98 ? -1.070 3.007 -9.857 1.00 95.44 98 VAL A CA 1
ATOM 772 C C . VAL A 1 98 ? -1.120 1.486 -9.697 1.00 95.44 98 VAL A C 1
ATOM 774 O O . VAL A 1 98 ? -0.101 0.799 -9.771 1.00 95.44 98 VAL A O 1
ATOM 777 N N . ILE A 1 99 ? -2.326 0.946 -9.523 1.00 97.31 99 ILE A N 1
ATOM 778 C CA . ILE A 1 99 ? -2.605 -0.493 -9.595 1.00 97.31 99 ILE A CA 1
ATOM 779 C C . ILE A 1 99 ? -3.247 -0.748 -10.960 1.00 97.31 99 ILE A C 1
ATOM 781 O O . ILE A 1 99 ? -4.394 -0.361 -11.181 1.00 97.31 99 ILE A O 1
ATOM 785 N N . SER A 1 100 ? -2.501 -1.319 -11.908 1.00 96.00 100 SER A N 1
ATOM 786 C CA . SER A 1 100 ? -2.958 -1.425 -13.302 1.00 96.00 100 SER A CA 1
ATOM 787 C C . SER A 1 100 ? -2.163 -2.456 -14.104 1.00 96.00 100 SER A C 1
ATOM 789 O O . SER A 1 100 ? -0.959 -2.613 -13.916 1.00 96.00 100 SER A O 1
ATOM 791 N N . ASP A 1 101 ? -2.821 -3.127 -15.050 1.00 96.19 101 ASP A N 1
ATOM 792 C CA . ASP A 1 101 ? -2.200 -3.912 -16.128 1.00 96.19 101 ASP A CA 1
ATOM 793 C C . ASP A 1 101 ? -2.047 -3.108 -17.430 1.00 96.19 101 ASP A C 1
ATOM 795 O O . ASP A 1 101 ? -1.489 -3.594 -18.416 1.00 96.19 101 ASP A O 1
ATOM 799 N N . LYS A 1 102 ? -2.529 -1.864 -17.440 1.00 95.69 102 LYS A N 1
ATOM 800 C CA . LYS A 1 102 ? -2.557 -0.967 -18.598 1.00 95.69 102 LYS A CA 1
ATOM 801 C C . LYS A 1 102 ? -1.612 0.214 -18.401 1.00 95.69 102 LYS A C 1
ATOM 803 O O . LYS A 1 102 ? -0.923 0.335 -17.385 1.00 95.69 102 LYS A O 1
ATOM 808 N N . GLY A 1 103 ? -1.587 1.075 -19.413 1.00 93.88 103 GLY A N 1
ATOM 809 C CA . GLY A 1 103 ? -0.830 2.314 -19.389 1.00 93.88 103 GLY A CA 1
ATOM 810 C C . GLY A 1 103 ? 0.587 2.182 -19.936 1.00 93.88 103 GLY A C 1
ATOM 811 O O . GLY A 1 103 ? 1.131 1.081 -20.074 1.00 93.88 103 GLY A O 1
ATOM 812 N N . ILE A 1 104 ? 1.175 3.326 -20.271 1.00 94.56 104 ILE A N 1
ATOM 813 C CA . ILE A 1 104 ? 2.543 3.443 -20.780 1.00 94.56 104 ILE A CA 1
ATOM 814 C C . ILE A 1 104 ? 3.334 4.218 -19.744 1.00 94.56 104 ILE A C 1
ATOM 816 O O . ILE A 1 104 ? 2.913 5.289 -19.325 1.00 94.56 104 ILE A O 1
ATOM 820 N N . LYS A 1 105 ? 4.493 3.690 -19.358 1.00 95.69 105 LYS A N 1
ATOM 821 C CA . LYS A 1 105 ? 5.393 4.367 -18.432 1.00 95.69 105 LYS A CA 1
ATOM 822 C C . LYS A 1 105 ? 5.769 5.753 -18.972 1.00 95.69 105 LYS A C 1
ATOM 824 O O . LYS A 1 105 ? 6.437 5.841 -20.001 1.00 95.69 105 LYS A O 1
ATOM 829 N N . VAL A 1 106 ? 5.370 6.804 -18.263 1.00 91.75 106 VAL A N 1
ATOM 830 C CA . VAL A 1 106 ? 5.642 8.210 -18.623 1.00 91.75 106 VAL A CA 1
ATOM 831 C C . VAL A 1 106 ? 6.636 8.891 -17.680 1.00 91.75 106 VAL A C 1
ATOM 833 O O . VAL A 1 106 ? 7.139 9.965 -18.001 1.00 91.75 106 VAL A O 1
ATOM 836 N N . GLY A 1 107 ? 6.965 8.268 -16.546 1.00 86.00 107 GLY A N 1
ATOM 837 C CA . GLY A 1 107 ? 7.933 8.800 -15.588 1.00 86.00 107 GLY A CA 1
ATOM 838 C C . GLY A 1 107 ? 9.344 8.208 -15.710 1.00 86.00 107 GLY A C 1
ATOM 839 O O . GLY A 1 107 ? 9.795 7.747 -16.760 1.00 86.00 107 GLY A O 1
ATOM 840 N N . SER A 1 108 ? 10.086 8.259 -14.606 1.00 91.19 108 SER A N 1
ATOM 841 C CA . SER A 1 108 ? 11.515 7.931 -14.562 1.00 91.19 108 SER A CA 1
ATOM 842 C C . SER A 1 108 ? 11.781 6.459 -14.218 1.00 91.19 108 SER A C 1
ATOM 844 O O . SER A 1 108 ? 10.884 5.620 -14.138 1.00 91.19 108 SER A O 1
ATOM 846 N N . ILE A 1 109 ? 13.037 6.100 -13.938 1.00 91.88 109 ILE A N 1
ATOM 847 C CA . ILE A 1 109 ? 13.349 4.805 -13.311 1.00 91.88 109 ILE A CA 1
ATOM 848 C C . ILE A 1 109 ? 12.628 4.602 -11.969 1.00 91.88 109 ILE A C 1
ATOM 850 O O . ILE A 1 109 ? 12.543 3.460 -11.529 1.00 91.88 109 ILE A O 1
ATOM 854 N N . TYR A 1 110 ? 12.091 5.665 -11.362 1.00 93.69 110 TYR A N 1
ATOM 855 C CA . TYR A 1 110 ? 11.275 5.662 -10.149 1.00 93.69 110 TYR A CA 1
ATOM 856 C C . TYR A 1 110 ? 9.768 5.617 -10.414 1.00 93.69 110 TYR A C 1
ATOM 858 O O . TYR A 1 110 ? 9.008 5.874 -9.500 1.00 93.69 110 TYR A O 1
ATOM 866 N N . SER A 1 111 ? 9.316 5.280 -11.623 1.00 96.06 111 SER A N 1
ATOM 867 C CA . SER A 1 111 ? 7.888 5.036 -11.826 1.00 96.06 111 SER A CA 1
ATOM 868 C C . SER A 1 111 ? 7.429 3.738 -11.175 1.00 96.06 111 SER A C 1
ATOM 870 O O . SER A 1 111 ? 8.162 2.738 -11.238 1.00 96.06 111 SER A O 1
ATOM 872 N N . PHE A 1 112 ? 6.226 3.750 -10.603 1.00 97.38 112 PHE A N 1
ATOM 873 C CA . PHE A 1 112 ? 5.629 2.622 -9.893 1.00 97.38 112 PHE A CA 1
ATOM 874 C C . PHE A 1 112 ? 4.330 2.161 -10.555 1.00 97.38 112 PHE A C 1
ATOM 876 O O . PHE A 1 112 ? 3.483 2.972 -10.939 1.00 97.38 112 PHE A O 1
ATOM 883 N N . ARG A 1 113 ? 4.172 0.845 -10.692 1.00 97.31 113 ARG A N 1
ATOM 884 C CA . ARG A 1 113 ? 2.910 0.209 -11.082 1.00 97.31 113 ARG A CA 1
ATOM 885 C C . ARG A 1 113 ? 2.806 -1.153 -10.434 1.00 97.31 113 ARG A C 1
ATOM 887 O O . ARG A 1 113 ? 3.474 -2.092 -10.851 1.00 97.31 113 ARG A O 1
ATOM 894 N N . ALA A 1 114 ? 1.917 -1.249 -9.460 1.00 97.88 114 ALA A N 1
ATOM 895 C CA . ALA A 1 114 ? 1.604 -2.510 -8.824 1.00 97.88 114 ALA A CA 1
ATOM 896 C C . ALA A 1 114 ? 0.704 -3.369 -9.724 1.00 97.88 114 ALA A C 1
ATOM 898 O O . ALA A 1 114 ? -0.156 -2.870 -10.461 1.00 97.88 114 ALA A O 1
ATOM 899 N N . ASN A 1 115 ? 0.887 -4.683 -9.620 1.00 98.00 115 ASN A N 1
ATOM 900 C CA . ASN A 1 115 ? 0.037 -5.689 -10.246 1.00 98.00 115 ASN A CA 1
ATOM 901 C C . ASN A 1 115 ? -1.440 -5.497 -9.848 1.00 98.00 115 ASN A C 1
ATOM 903 O O . ASN A 1 115 ? -1.705 -5.293 -8.663 1.00 98.00 115 ASN A O 1
ATOM 907 N N . PRO A 1 116 ? -2.424 -5.634 -10.761 1.00 98.19 116 PRO A N 1
ATOM 908 C CA . PRO A 1 116 ? -3.844 -5.555 -10.406 1.00 98.19 116 PRO A CA 1
ATOM 909 C C . PRO A 1 116 ? -4.273 -6.444 -9.238 1.00 98.19 116 PRO A C 1
ATOM 911 O O . PRO A 1 116 ? -5.139 -6.048 -8.461 1.00 98.19 116 PRO A O 1
ATOM 914 N N . LYS A 1 117 ? -3.642 -7.614 -9.065 1.00 98.25 117 LYS A N 1
ATOM 915 C CA . LYS A 1 117 ? -3.913 -8.515 -7.933 1.00 98.25 117 LYS A CA 1
ATOM 916 C C . LYS A 1 117 ? -3.572 -7.907 -6.571 1.00 98.25 117 LYS A C 1
ATOM 918 O O . LYS A 1 117 ? -4.112 -8.349 -5.562 1.00 98.25 117 LYS A O 1
ATOM 923 N N . ALA A 1 118 ? -2.749 -6.861 -6.519 1.00 98.12 118 ALA A N 1
ATOM 924 C CA . ALA A 1 118 ? -2.430 -6.141 -5.290 1.00 98.12 118 ALA A CA 1
ATOM 925 C C . ALA A 1 118 ? -3.670 -5.568 -4.581 1.00 98.12 118 ALA A C 1
ATOM 927 O O . ALA A 1 118 ? -3.661 -5.413 -3.357 1.00 98.12 118 ALA A O 1
ATOM 928 N N . ILE A 1 119 ? -4.765 -5.334 -5.318 1.00 98.00 119 ILE A N 1
ATOM 929 C CA . ILE A 1 119 ? -6.045 -4.922 -4.733 1.00 98.00 119 ILE A CA 1
ATOM 930 C C . ILE A 1 119 ? -6.593 -5.953 -3.734 1.00 98.00 119 ILE A C 1
ATOM 932 O O . ILE A 1 119 ? -7.215 -5.573 -2.744 1.00 98.00 119 ILE A O 1
ATOM 936 N N . GLU A 1 120 ? -6.317 -7.247 -3.938 1.00 98.38 120 GLU A N 1
ATOM 937 C CA . GLU A 1 120 ? -6.755 -8.320 -3.039 1.00 98.38 120 GLU A CA 1
ATOM 938 C C . GLU A 1 120 ? -6.142 -8.159 -1.645 1.00 98.38 120 GLU A C 1
ATOM 940 O O . GLU A 1 120 ? -6.815 -8.396 -0.643 1.00 98.38 120 GLU A O 1
ATOM 945 N N . GLY A 1 121 ? -4.890 -7.696 -1.573 1.00 98.50 121 GLY A N 1
ATOM 946 C CA . GLY A 1 121 ? -4.215 -7.397 -0.314 1.00 98.50 121 GLY A CA 1
ATOM 947 C C . GLY A 1 121 ? -4.858 -6.233 0.435 1.00 98.50 121 GLY A C 1
ATOM 948 O O . GLY A 1 121 ? -5.097 -6.335 1.638 1.00 98.50 121 GLY A O 1
ATOM 949 N N . LEU A 1 122 ? -5.207 -5.163 -0.284 1.00 98.69 122 LEU A N 1
ATOM 950 C CA . LEU A 1 122 ? -5.867 -3.985 0.287 1.00 98.69 122 LEU A CA 1
ATOM 951 C C . LEU A 1 122 ? -7.255 -4.324 0.842 1.00 98.69 122 LEU A C 1
ATOM 953 O O . LEU A 1 122 ? -7.560 -3.992 1.989 1.00 98.69 122 LEU A O 1
ATOM 957 N N . ILE A 1 123 ? -8.060 -5.058 0.067 1.00 98.56 123 ILE A N 1
ATOM 958 C CA . ILE A 1 123 ? -9.379 -5.540 0.500 1.00 98.56 123 ILE A CA 1
ATOM 959 C C . ILE A 1 123 ? -9.226 -6.473 1.706 1.00 98.56 123 ILE A C 1
ATOM 961 O O . ILE A 1 123 ? -9.927 -6.323 2.707 1.00 98.56 123 ILE A O 1
ATOM 965 N N . PHE A 1 124 ? -8.281 -7.416 1.649 1.00 98.75 124 PHE A N 1
ATOM 966 C CA . PHE A 1 124 ? -8.012 -8.327 2.758 1.00 98.75 124 PHE A CA 1
ATOM 967 C C . PHE A 1 124 ? -7.590 -7.596 4.035 1.00 98.75 124 PHE A C 1
ATOM 969 O O . PHE A 1 124 ? -7.922 -8.070 5.118 1.00 98.75 124 PHE A O 1
ATOM 976 N N . ALA A 1 125 ? -6.878 -6.477 3.930 1.00 98.62 125 ALA A N 1
ATOM 977 C CA . ALA A 1 125 ? -6.449 -5.668 5.065 1.00 98.62 125 ALA A CA 1
ATOM 978 C C . ALA A 1 125 ? -7.553 -4.754 5.623 1.00 98.62 125 ALA A C 1
ATOM 980 O O . ALA A 1 125 ? -7.386 -4.214 6.710 1.00 98.62 125 ALA A O 1
ATOM 981 N N . GLY A 1 126 ? -8.681 -4.607 4.922 1.00 98.62 126 GLY A N 1
ATOM 982 C CA . GLY A 1 126 ? -9.809 -3.780 5.354 1.00 98.62 126 GLY A CA 1
ATOM 983 C C . GLY A 1 126 ? -9.780 -2.336 4.850 1.00 98.62 126 GLY A C 1
ATOM 984 O O . GLY A 1 126 ? -10.610 -1.549 5.296 1.00 98.62 126 GLY A O 1
ATOM 985 N N . PHE A 1 127 ? -8.882 -1.979 3.921 1.00 98.81 127 PHE A N 1
ATOM 986 C CA . PHE A 1 127 ? -8.905 -0.657 3.287 1.00 98.81 127 PHE A CA 1
ATOM 987 C C . PHE A 1 127 ? -10.222 -0.440 2.548 1.00 98.81 127 PHE A C 1
ATOM 989 O O . PHE A 1 127 ? -10.589 -1.225 1.672 1.00 98.81 127 PHE A O 1
ATOM 996 N N . ASN A 1 128 ? -10.916 0.644 2.886 1.00 98.31 128 ASN A N 1
ATOM 997 C CA . ASN A 1 128 ? -12.199 1.005 2.285 1.00 98.31 128 ASN A CA 1
ATOM 998 C C . ASN A 1 128 ? -12.204 2.410 1.670 1.00 98.31 128 ASN A C 1
ATOM 1000 O O . ASN A 1 128 ? -13.129 2.747 0.932 1.00 98.31 128 ASN A O 1
ATOM 1004 N N . VAL A 1 129 ? -11.146 3.196 1.895 1.00 98.31 129 VAL A N 1
ATOM 1005 C CA . VAL A 1 129 ? -10.896 4.459 1.197 1.00 98.31 129 VAL A CA 1
ATOM 1006 C C . VAL A 1 129 ? -9.430 4.523 0.778 1.00 98.31 129 VAL A C 1
ATOM 1008 O O . VAL A 1 129 ? -8.533 4.229 1.567 1.00 98.31 129 VAL A O 1
ATOM 1011 N N . LEU A 1 130 ? -9.180 4.920 -0.469 1.00 98.31 130 LEU A N 1
ATOM 1012 C CA . LEU A 1 130 ? -7.833 5.106 -1.001 1.00 98.31 130 LEU A CA 1
ATOM 1013 C C . LEU A 1 130 ? -7.711 6.482 -1.655 1.00 98.31 130 LEU A C 1
ATOM 1015 O O . LEU A 1 130 ? -8.542 6.861 -2.481 1.00 98.31 130 LEU A O 1
ATOM 1019 N N . SER A 1 131 ? -6.665 7.216 -1.293 1.00 98.19 131 SER A N 1
ATOM 1020 C CA . SER A 1 131 ? -6.259 8.443 -1.970 1.00 98.19 131 SER A CA 1
ATOM 1021 C C . SER A 1 131 ? -5.382 8.129 -3.177 1.00 98.19 131 SER A C 1
ATOM 1023 O O . SER A 1 131 ? -4.509 7.266 -3.117 1.00 98.19 131 SER A O 1
ATOM 1025 N N . LEU A 1 132 ? -5.611 8.878 -4.257 1.00 96.44 132 LEU A N 1
ATOM 1026 C CA . LEU A 1 132 ? -4.755 8.933 -5.446 1.00 96.44 132 LEU A CA 1
ATOM 1027 C C . LEU A 1 132 ? -3.960 10.245 -5.514 1.00 96.44 132 LEU A C 1
ATOM 1029 O O . LEU A 1 132 ? -3.277 10.498 -6.500 1.00 96.44 132 LEU A O 1
ATOM 1033 N N . ALA A 1 133 ? -4.081 11.114 -4.505 1.00 96.31 133 ALA A N 1
ATOM 1034 C CA . ALA A 1 133 ? -3.351 12.373 -4.431 1.00 96.31 133 ALA A CA 1
ATOM 1035 C C . ALA A 1 133 ? -1.893 12.105 -4.031 1.00 96.31 133 ALA A C 1
ATOM 1037 O O . ALA A 1 133 ? -1.476 12.343 -2.899 1.00 96.31 133 ALA A O 1
ATOM 1038 N N . ASN A 1 134 ? -1.132 11.570 -4.979 1.00 96.81 134 ASN A N 1
ATOM 1039 C CA . ASN A 1 134 ? 0.259 11.190 -4.817 1.00 96.81 134 ASN A CA 1
ATOM 1040 C C . ASN A 1 134 ? 1.058 11.595 -6.069 1.00 96.81 134 ASN A C 1
ATOM 1042 O O . ASN A 1 134 ? 0.517 11.643 -7.178 1.00 96.81 134 ASN A O 1
ATOM 1046 N N . ASN A 1 135 ? 2.348 11.897 -5.916 1.00 96.06 135 ASN A N 1
ATOM 1047 C CA . ASN A 1 135 ? 3.214 12.320 -7.022 1.00 96.06 135 ASN A CA 1
ATOM 1048 C C . ASN A 1 135 ? 3.455 11.227 -8.081 1.00 96.06 135 ASN A C 1
ATOM 1050 O O . ASN A 1 135 ? 3.911 11.546 -9.177 1.00 96.06 135 ASN A O 1
ATOM 1054 N N . HIS A 1 136 ? 3.110 9.976 -7.787 1.00 97.19 136 HIS A N 1
ATOM 1055 C CA . HIS A 1 136 ? 3.230 8.828 -8.690 1.00 97.19 136 HIS A CA 1
ATOM 1056 C C . HIS A 1 136 ? 1.901 8.390 -9.333 1.00 97.19 136 HIS A C 1
ATOM 1058 O O . HIS A 1 136 ? 1.857 7.418 -10.089 1.00 97.19 136 HIS A O 1
ATOM 1064 N N . ALA A 1 137 ? 0.809 9.126 -9.103 1.00 95.44 137 ALA A N 1
ATOM 1065 C CA . ALA A 1 137 ? -0.523 8.787 -9.616 1.00 95.44 137 ALA A CA 1
ATOM 1066 C C . ALA A 1 137 ? -0.609 8.679 -11.150 1.00 95.44 137 ALA A C 1
ATOM 1068 O O . ALA A 1 137 ? -1.486 7.995 -11.668 1.00 95.44 137 ALA A O 1
ATOM 1069 N N . PHE A 1 138 ? 0.302 9.331 -11.877 1.00 95.00 138 PHE A N 1
ATOM 1070 C CA . PHE A 1 138 ? 0.311 9.381 -13.342 1.00 95.00 138 PHE A CA 1
ATOM 1071 C C . PHE A 1 138 ? 1.468 8.609 -13.972 1.00 95.00 138 PHE A C 1
ATOM 1073 O O . PHE A 1 138 ? 1.733 8.774 -15.157 1.00 95.00 138 PHE A O 1
ATOM 1080 N N . ASP A 1 139 ? 2.168 7.754 -13.225 1.00 96.62 139 ASP A N 1
ATOM 1081 C CA . ASP A 1 139 ? 3.376 7.086 -13.722 1.00 96.62 139 ASP A CA 1
ATOM 1082 C C . ASP A 1 139 ? 3.169 6.231 -14.982 1.00 96.62 139 ASP A C 1
ATOM 1084 O O . ASP A 1 139 ? 4.127 6.004 -15.731 1.00 96.62 139 ASP A O 1
ATOM 1088 N N . TYR A 1 140 ? 1.936 5.772 -15.224 1.00 96.25 140 TYR A N 1
ATOM 1089 C CA . TYR A 1 140 ? 1.562 4.969 -16.390 1.00 96.25 140 TYR A CA 1
ATOM 1090 C C . TYR A 1 140 ? 0.423 5.568 -17.238 1.00 96.25 140 TYR A C 1
ATOM 1092 O O . TYR A 1 140 ? -0.157 4.851 -18.055 1.00 96.25 140 TYR A O 1
ATOM 1100 N N . GLY A 1 141 ? 0.168 6.876 -17.124 1.00 79.44 141 GLY A N 1
ATOM 1101 C CA . GLY A 1 141 ? -0.791 7.600 -17.973 1.00 79.44 141 GLY A CA 1
ATOM 1102 C C . GLY A 1 141 ? -2.167 7.792 -17.358 1.00 79.44 141 GLY A C 1
ATOM 1103 O O . GLY A 1 141 ? -2.779 6.785 -16.943 1.00 79.44 141 GLY A O 1
#